Protein AF-A0A0R0D302-F1 (afdb_monomer)

Solvent-accessible surface area (backbone atoms only — not comparable to full-atom values): 7134 Å² total; per-residue (Å²): 141,83,82,80,82,77,79,77,70,85,77,75,60,88,62,46,53,49,68,66,55,49,52,62,51,57,70,38,53,90,79,44,62,69,32,38,64,86,73,40,59,75,34,67,44,56,56,75,47,74,45,83,75,54,96,55,27,37,37,40,26,42,75,47,95,89,36,27,36,41,36,34,25,50,78,59,20,36,41,33,34,32,37,31,40,63,83,48,80,55,94,84,43,49,74,74,44,75,68,44,48,72,93,58,76,76,83,77,72,80,72,83,78,75,80,134

Nearest PDB structures (foldseek):
  4h0a-assembly1_A  TM=7.625E-01  e=5.589E-02  Staphylococcus aureus subsp. aureus Mu50
  4h0a-assembly2_B  TM=7.624E-01  e=5.589E-02  Staphylococcus aureus subsp. aureus Mu50
  6ptv-assembly1_A  TM=5.316E-01  e=4.649E+00  Rickettsia rickettsii str. 'Sheila Smith'
  2avt-assembly1_B  TM=5.114E-01  e=7.104E+00  Streptococcus pyogenes

Organism: NCBI:txid344882

Structure (mmCIF, N/CA/C/O backbone):
data_AF-A0A0R0D302-F1
#
_entry.id   AF-A0A0R0D302-F1
#
loop_
_atom_site.group_PDB
_atom_site.id
_atom_site.type_symbol
_atom_site.label_atom_id
_atom_site.label_alt_id
_atom_site.label_comp_id
_atom_site.label_asym_id
_atom_site.label_entity_id
_atom_site.label_seq_id
_atom_site.pdbx_PDB_ins_code
_atom_site.Cartn_x
_atom_site.Cartn_y
_atom_site.Cartn_z
_atom_site.occupancy
_atom_site.B_iso_or_equiv
_atom_site.auth_seq_id
_atom_site.auth_comp_id
_atom_site.auth_asym_id
_atom_site.auth_atom_id
_atom_site.pdbx_PDB_model_num
ATOM 1 N N . MET A 1 1 ? -16.930 42.835 21.215 1.00 50.66 1 MET A N 1
ATOM 2 C CA . MET A 1 1 ? -17.754 41.641 20.921 1.00 50.66 1 MET A CA 1
ATOM 3 C C . MET A 1 1 ? -17.708 41.353 19.429 1.00 50.66 1 MET A C 1
ATOM 5 O O . MET A 1 1 ? -18.167 42.197 18.670 1.00 50.66 1 MET A O 1
ATOM 9 N N . ARG A 1 2 ? -17.115 40.220 19.030 1.00 45.59 2 ARG A N 1
ATOM 10 C CA . ARG A 1 2 ? -17.438 39.408 17.838 1.00 45.59 2 ARG A CA 1
ATOM 11 C C . ARG A 1 2 ? -16.419 38.269 17.760 1.00 45.59 2 ARG A C 1
ATOM 13 O O . ARG A 1 2 ? -15.326 38.416 17.222 1.00 45.59 2 ARG A O 1
ATOM 20 N N . GLU A 1 3 ? -16.791 37.164 18.387 1.00 46.62 3 GLU A N 1
ATOM 21 C CA . GLU A 1 3 ? -16.107 35.878 18.322 1.00 46.62 3 GLU A CA 1
ATOM 22 C C . GLU A 1 3 ? -16.192 35.352 16.884 1.00 46.62 3 GLU A C 1
ATOM 24 O O . GLU A 1 3 ? -17.281 35.153 16.345 1.00 46.62 3 GLU A O 1
ATOM 29 N N . ARG A 1 4 ? -15.044 35.157 16.229 1.00 52.47 4 ARG A N 1
ATOM 30 C CA . ARG A 1 4 ? -14.975 34.401 14.975 1.00 52.47 4 ARG A CA 1
ATOM 31 C C . ARG A 1 4 ? -14.784 32.932 15.333 1.00 52.47 4 ARG A C 1
ATOM 33 O O . ARG A 1 4 ? -13.661 32.443 15.352 1.00 52.47 4 ARG A O 1
ATOM 40 N N . ASN A 1 5 ? -15.892 32.247 15.609 1.00 45.41 5 ASN A N 1
ATOM 41 C CA . ASN A 1 5 ? -15.943 30.789 15.588 1.00 45.41 5 ASN A CA 1
ATOM 42 C C . ASN A 1 5 ? -15.748 30.323 14.141 1.00 45.41 5 ASN A C 1
ATOM 44 O O . ASN A 1 5 ? -16.701 30.135 13.388 1.00 45.41 5 ASN A O 1
ATOM 48 N N . ALA A 1 6 ? -14.488 30.189 13.730 1.00 46.81 6 ALA A N 1
ATOM 49 C CA . ALA A 1 6 ? -14.133 29.449 12.535 1.00 46.81 6 ALA A CA 1
ATOM 50 C C . ALA A 1 6 ? -14.310 27.962 12.856 1.00 46.81 6 ALA A C 1
ATOM 52 O O . ALA A 1 6 ? -13.402 27.302 13.355 1.00 46.81 6 ALA A O 1
ATOM 53 N N . THR A 1 7 ? -15.507 27.436 12.602 1.00 48.31 7 THR A N 1
ATOM 54 C CA . THR A 1 7 ? -15.720 25.994 12.503 1.00 48.31 7 THR A CA 1
ATOM 55 C C . THR A 1 7 ? -14.879 25.493 11.332 1.00 48.31 7 THR A C 1
ATOM 57 O O . THR A 1 7 ? -15.304 25.541 10.178 1.00 48.31 7 THR A O 1
ATOM 60 N N . VAL A 1 8 ? -13.657 25.046 11.624 1.00 50.31 8 VAL A N 1
ATOM 61 C CA . VAL A 1 8 ? -12.845 24.259 10.699 1.00 50.31 8 VAL A CA 1
ATOM 62 C C . VAL A 1 8 ? -13.591 22.943 10.506 1.00 50.31 8 VAL A C 1
ATOM 64 O O . VAL A 1 8 ? -13.458 22.005 11.286 1.00 50.31 8 VAL A O 1
ATOM 67 N N . ARG A 1 9 ? -14.460 22.894 9.495 1.00 50.09 9 ARG A N 1
ATOM 68 C CA . ARG A 1 9 ? -14.967 21.626 8.974 1.00 50.09 9 ARG A CA 1
ATOM 69 C C . ARG A 1 9 ? -13.738 20.839 8.505 1.00 50.09 9 ARG A C 1
ATOM 71 O O . ARG A 1 9 ? -12.960 21.411 7.743 1.00 50.09 9 ARG A O 1
ATOM 78 N N . PRO A 1 10 ? -13.521 19.585 8.933 1.00 47.56 10 PRO A N 1
ATOM 79 C CA . PRO A 1 10 ? -12.458 18.776 8.361 1.00 47.56 10 PRO A CA 1
ATOM 80 C C . PRO A 1 10 ? -12.806 18.562 6.888 1.00 47.56 10 PRO A C 1
ATOM 82 O O . PRO A 1 10 ? -13.719 17.811 6.550 1.00 47.56 10 PRO A O 1
ATOM 85 N N . THR A 1 11 ? -12.142 19.301 6.005 1.00 43.78 11 THR A N 1
ATOM 86 C CA . THR A 1 11 ? -12.288 19.142 4.564 1.00 43.78 11 THR A CA 1
ATOM 87 C C . THR A 1 11 ? -11.638 17.811 4.214 1.00 43.78 11 THR A C 1
ATOM 89 O O . THR A 1 11 ? -10.426 17.733 4.024 1.00 43.78 11 THR A O 1
ATOM 92 N N . ALA A 1 12 ? -12.421 16.733 4.201 1.00 50.47 12 ALA A N 1
ATOM 93 C CA . ALA A 1 12 ? -12.017 15.512 3.527 1.00 50.47 12 ALA A CA 1
ATOM 94 C C . ALA A 1 12 ? -11.758 15.900 2.066 1.00 50.47 12 ALA A C 1
ATOM 96 O O . ALA A 1 12 ? -12.696 16.223 1.342 1.00 50.47 12 ALA A O 1
ATOM 97 N N . ASP A 1 13 ? -10.486 15.987 1.671 1.00 54.50 13 ASP A N 1
ATOM 98 C CA . ASP A 1 13 ? -10.086 16.245 0.290 1.00 54.50 13 ASP A CA 1
ATOM 99 C C . ASP A 1 13 ? -10.722 15.151 -0.584 1.00 54.50 13 ASP A C 1
ATOM 101 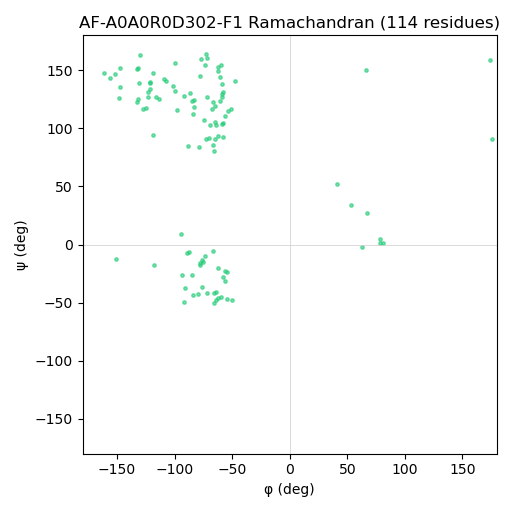O O . ASP A 1 13 ? -10.318 13.991 -0.472 1.00 54.50 13 ASP A O 1
ATOM 105 N N . PRO A 1 14 ? -11.720 15.460 -1.435 1.00 54.56 14 PRO A N 1
ATOM 106 C CA . PRO A 1 14 ? -12.465 14.443 -2.185 1.00 54.56 14 PRO A CA 1
ATOM 107 C C . PRO A 1 14 ? -11.596 13.724 -3.226 1.00 54.56 14 PRO A C 1
ATOM 109 O O . PRO A 1 14 ? -12.042 12.777 -3.867 1.00 54.56 14 PRO A O 1
ATOM 112 N N . SER A 1 15 ? -10.348 14.166 -3.405 1.00 66.12 15 SER A N 1
ATOM 113 C CA . SER A 1 15 ? -9.370 13.509 -4.266 1.00 66.12 15 SER A CA 1
ATOM 114 C C . SER A 1 15 ? -8.564 12.417 -3.552 1.00 66.12 15 SER A C 1
ATOM 116 O O . SER A 1 15 ? -7.779 11.733 -4.207 1.00 66.12 15 SER A O 1
ATOM 118 N N . ARG A 1 16 ? -8.713 12.243 -2.233 1.00 79.75 16 ARG A N 1
ATOM 119 C CA . ARG A 1 16 ? -8.027 11.208 -1.451 1.00 79.75 16 ARG A CA 1
ATOM 120 C C . ARG A 1 16 ? -8.952 10.027 -1.195 1.00 79.75 16 ARG A C 1
ATOM 122 O O . ARG A 1 16 ? -10.073 10.202 -0.729 1.00 79.75 16 ARG A O 1
ATOM 129 N N . ALA A 1 17 ? -8.456 8.815 -1.440 1.00 87.88 17 ALA A N 1
ATOM 130 C CA . ALA A 1 17 ? -9.198 7.607 -1.103 1.00 87.88 17 ALA A CA 1
ATOM 131 C C . ALA A 1 17 ? -9.523 7.544 0.396 1.00 87.88 17 ALA A C 1
ATOM 133 O O . ALA A 1 17 ? -8.682 7.847 1.254 1.00 87.88 17 ALA A O 1
ATOM 134 N N . SER A 1 18 ? -10.749 7.123 0.693 1.00 92.06 18 SER A N 1
ATOM 135 C CA . SER A 1 18 ? -11.217 6.847 2.051 1.00 92.06 18 SER A CA 1
ATOM 136 C C . SER A 1 18 ? -10.593 5.561 2.603 1.00 92.06 18 SER A C 1
ATOM 138 O O . SER A 1 18 ? -10.077 4.741 1.843 1.00 92.06 18 SER A O 1
ATOM 140 N N . LYS A 1 19 ? -10.667 5.355 3.928 1.00 92.25 19 LYS A N 1
ATOM 141 C CA . LYS A 1 19 ? -10.176 4.131 4.596 1.00 92.25 19 LYS A CA 1
ATOM 142 C C . LYS A 1 19 ? -10.699 2.862 3.915 1.00 92.25 19 LYS A C 1
ATOM 144 O O . LYS A 1 19 ? -9.920 1.970 3.606 1.00 92.25 19 LYS A O 1
ATOM 149 N N . GLU A 1 20 ? -12.000 2.813 3.650 1.00 93.06 20 GLU A N 1
ATOM 150 C CA . GLU A 1 20 ? -12.663 1.661 3.030 1.00 93.06 20 GLU A CA 1
ATOM 151 C C . GLU A 1 20 ? -12.170 1.411 1.601 1.00 93.06 20 GLU A C 1
ATOM 153 O O . GLU A 1 20 ? -11.900 0.272 1.238 1.00 93.06 20 GLU A O 1
ATOM 158 N N . GLN A 1 21 ? -11.972 2.471 0.810 1.00 93.19 21 GLN A N 1
ATOM 159 C CA . GLN A 1 21 ? -11.456 2.359 -0.558 1.00 93.19 21 GLN A CA 1
ATOM 160 C C . GLN A 1 21 ? -10.016 1.843 -0.587 1.00 93.19 21 GLN A C 1
ATOM 162 O O . GLN A 1 21 ? -9.682 1.006 -1.421 1.00 93.19 21 GLN A O 1
ATOM 167 N N . LEU A 1 22 ? -9.169 2.329 0.327 1.00 93.88 22 LEU A N 1
ATOM 168 C CA . LEU A 1 22 ? -7.788 1.865 0.452 1.00 93.88 22 LEU A CA 1
ATOM 169 C C . LEU A 1 22 ? -7.745 0.392 0.856 1.00 93.88 22 LEU A C 1
ATOM 171 O O . LEU A 1 22 ? -7.042 -0.387 0.225 1.00 93.88 22 LEU A O 1
ATOM 175 N N . LEU A 1 23 ? -8.524 0.000 1.867 1.00 93.12 23 LEU A N 1
ATOM 176 C CA . LEU A 1 23 ? -8.586 -1.390 2.312 1.00 93.12 23 LEU A CA 1
ATOM 177 C C . LEU A 1 23 ? -9.113 -2.313 1.213 1.00 93.12 23 LEU A C 1
ATOM 179 O O . LEU A 1 23 ? -8.495 -3.341 0.958 1.00 93.12 23 LEU A O 1
ATOM 183 N N . ALA A 1 24 ? -10.197 -1.941 0.529 1.00 93.12 24 ALA A N 1
ATOM 184 C CA . ALA A 1 24 ? -10.747 -2.734 -0.567 1.00 93.12 24 ALA A CA 1
ATOM 185 C C . ALA A 1 24 ? -9.725 -2.926 -1.698 1.00 93.12 24 ALA A C 1
ATOM 187 O O . ALA A 1 24 ? -9.520 -4.047 -2.154 1.00 93.12 24 ALA A O 1
ATOM 188 N N . PHE A 1 25 ? -9.034 -1.853 -2.097 1.00 94.19 25 PHE A N 1
ATOM 189 C CA . PHE A 1 25 ? -8.023 -1.906 -3.150 1.00 94.19 25 PHE A CA 1
ATOM 190 C C . PHE A 1 25 ? -6.807 -2.752 -2.747 1.00 94.19 25 PHE A C 1
ATOM 192 O O . PHE A 1 25 ? -6.408 -3.653 -3.484 1.00 94.19 25 PHE A O 1
ATOM 199 N N . PHE A 1 26 ? -6.229 -2.493 -1.567 1.00 93.44 26 PHE A N 1
ATOM 200 C CA . PHE A 1 26 ? -5.006 -3.159 -1.112 1.00 93.44 26 PHE A CA 1
ATOM 201 C C . PHE A 1 26 ? -5.227 -4.596 -0.611 1.00 93.44 26 PHE A C 1
ATOM 203 O O . PHE A 1 26 ? -4.263 -5.350 -0.497 1.00 93.44 26 PHE A O 1
ATOM 210 N N . SER A 1 27 ? -6.475 -5.015 -0.378 1.00 90.94 27 SER A N 1
ATOM 211 C CA . SER A 1 27 ? -6.811 -6.419 -0.079 1.00 90.94 27 SER A CA 1
ATOM 212 C C . SER A 1 27 ? -6.738 -7.335 -1.306 1.00 90.94 27 SER A C 1
ATOM 214 O O . SER A 1 27 ? -6.831 -8.550 -1.163 1.00 90.94 27 SER A O 1
ATOM 216 N N . GLN A 1 28 ? -6.585 -6.770 -2.505 1.00 91.69 28 GLN A N 1
ATOM 217 C CA . GLN A 1 28 ? -6.539 -7.498 -3.771 1.00 91.69 28 GLN A CA 1
ATOM 218 C C . GLN A 1 28 ? -5.187 -7.262 -4.457 1.00 91.69 28 GLN A C 1
ATOM 220 O O . GLN A 1 28 ? -5.029 -6.271 -5.174 1.00 91.69 28 GLN A O 1
ATOM 225 N N . PRO A 1 29 ? -4.197 -8.148 -4.250 1.00 90.25 29 PRO A N 1
ATOM 226 C CA . PRO A 1 29 ? -2.854 -7.984 -4.798 1.00 90.25 29 PRO A CA 1
ATOM 227 C C . PRO A 1 29 ? -2.806 -7.816 -6.313 1.00 90.25 29 PRO A C 1
ATOM 229 O O . PRO A 1 29 ? -1.963 -7.085 -6.810 1.00 90.25 29 PRO A O 1
ATOM 232 N N . GLU A 1 30 ? -3.731 -8.428 -7.054 1.00 90.25 30 GLU A N 1
ATOM 233 C CA . GLU A 1 30 ? -3.841 -8.294 -8.515 1.00 90.25 30 GLU A CA 1
ATOM 234 C C . GLU A 1 30 ? -3.954 -6.840 -9.004 1.00 90.25 30 GLU A C 1
ATOM 236 O O . GLU A 1 30 ? -3.568 -6.536 -10.129 1.00 90.25 30 GLU A O 1
ATOM 241 N N . ASN A 1 31 ? -4.420 -5.927 -8.147 1.00 89.50 31 ASN A N 1
ATOM 242 C CA . ASN A 1 31 ? -4.572 -4.517 -8.487 1.00 89.50 31 ASN A CA 1
ATOM 243 C C . ASN A 1 31 ? -3.252 -3.728 -8.471 1.00 89.50 31 ASN A C 1
ATOM 245 O O . ASN A 1 31 ? -3.214 -2.604 -8.974 1.00 89.50 31 ASN A O 1
ATOM 249 N N . TYR A 1 32 ? -2.198 -4.245 -7.832 1.00 91.75 32 TYR A N 1
ATOM 250 C CA . TYR A 1 32 ? -0.982 -3.466 -7.564 1.00 91.75 32 TYR A CA 1
ATOM 251 C C . TYR A 1 32 ? 0.319 -4.274 -7.495 1.00 91.75 32 TYR A C 1
ATOM 253 O O . TYR A 1 32 ? 1.394 -3.677 -7.462 1.00 91.75 32 TYR A O 1
ATOM 261 N N . ALA A 1 33 ? 0.261 -5.603 -7.430 1.00 89.62 33 ALA A N 1
ATOM 262 C CA . ALA A 1 33 ? 1.439 -6.457 -7.373 1.00 89.62 33 ALA A CA 1
ATOM 263 C C . ALA A 1 33 ? 2.314 -6.211 -8.607 1.00 89.62 33 ALA A C 1
ATOM 265 O O . ALA A 1 33 ? 1.821 -6.212 -9.732 1.00 89.62 33 ALA A O 1
ATOM 266 N N . ASP A 1 34 ? 3.608 -5.972 -8.380 1.00 85.94 34 ASP A N 1
ATOM 267 C CA . ASP A 1 34 ? 4.593 -5.620 -9.415 1.00 85.94 34 ASP A CA 1
ATOM 268 C C . ASP A 1 34 ? 4.336 -4.289 -10.161 1.00 85.94 34 ASP A C 1
ATOM 270 O O . ASP A 1 34 ? 5.158 -3.857 -10.971 1.00 85.94 34 ASP A O 1
ATOM 274 N N . ALA A 1 35 ? 3.243 -3.583 -9.855 1.00 91.06 35 ALA A N 1
ATOM 275 C CA . ALA A 1 35 ? 2.955 -2.268 -10.411 1.00 91.06 35 ALA A CA 1
ATOM 276 C C . ALA A 1 35 ? 3.804 -1.179 -9.742 1.00 91.06 35 ALA A C 1
ATOM 278 O O . ALA A 1 35 ? 4.288 -1.327 -8.614 1.00 91.06 35 ALA A O 1
ATOM 279 N N . SER A 1 36 ? 3.948 -0.041 -10.420 1.00 92.06 36 SER A N 1
ATOM 280 C CA . SER A 1 36 ? 4.468 1.172 -9.793 1.00 92.06 36 SER A CA 1
ATOM 281 C C . SER A 1 36 ? 3.389 1.848 -8.953 1.00 92.06 36 SER A C 1
ATOM 283 O O . SER A 1 36 ? 2.224 1.915 -9.347 1.00 92.06 36 SER A O 1
ATOM 285 N N . VAL A 1 37 ? 3.780 2.461 -7.832 1.00 90.12 37 VAL A N 1
ATOM 286 C CA . VAL A 1 37 ? 2.872 3.300 -7.024 1.00 90.12 37 VAL A CA 1
ATOM 287 C C . VAL A 1 37 ? 2.292 4.459 -7.849 1.00 90.12 37 VAL A C 1
ATOM 289 O O . VAL A 1 37 ? 1.170 4.903 -7.600 1.00 90.12 37 VAL A O 1
ATOM 292 N N . TYR A 1 38 ? 3.017 4.931 -8.867 1.00 89.81 38 TYR A N 1
ATOM 293 C CA . TYR A 1 38 ? 2.571 6.023 -9.737 1.00 89.81 38 TYR A CA 1
ATOM 294 C C . TYR A 1 38 ? 1.542 5.602 -10.800 1.00 89.81 38 TYR A C 1
ATOM 296 O O . TYR A 1 38 ? 0.849 6.476 -11.336 1.00 89.81 38 TYR A O 1
ATOM 304 N N . ASP A 1 39 ? 1.399 4.296 -11.043 1.00 91.81 39 ASP A N 1
ATOM 305 C CA . ASP A 1 39 ? 0.407 3.715 -11.958 1.00 91.81 39 ASP A CA 1
ATOM 306 C C . ASP A 1 39 ? -0.926 3.399 -11.257 1.00 91.81 39 ASP A C 1
ATOM 308 O O . ASP A 1 39 ? -1.917 3.071 -11.910 1.00 91.81 39 ASP A O 1
ATOM 312 N N . LEU A 1 40 ? -0.986 3.538 -9.927 1.00 91.06 40 LEU A N 1
ATOM 313 C CA . LEU A 1 40 ? -2.213 3.327 -9.164 1.00 91.06 40 LEU A CA 1
ATOM 314 C C . LEU A 1 40 ? -3.312 4.330 -9.578 1.00 91.06 40 LEU A C 1
ATOM 316 O O . LEU A 1 40 ? -3.023 5.482 -9.931 1.00 91.06 40 LEU A O 1
ATOM 320 N N . PRO A 1 41 ? -4.599 3.944 -9.488 1.00 91.00 41 PRO A N 1
ATOM 321 C CA . PRO A 1 41 ? -5.704 4.820 -9.858 1.00 91.00 41 PRO A CA 1
ATOM 322 C C . PRO A 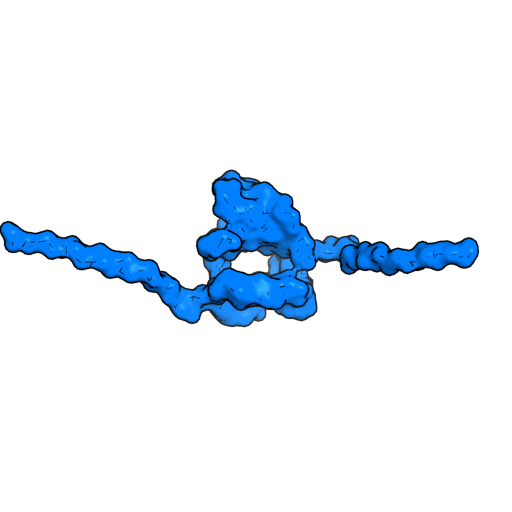1 41 ? -5.755 6.080 -8.984 1.00 91.00 41 PRO A C 1
ATOM 324 O O . PRO A 1 41 ? -5.331 6.098 -7.827 1.00 91.00 41 PRO A O 1
ATOM 327 N N . SER A 1 42 ? -6.307 7.163 -9.539 1.00 80.44 42 SER A N 1
ATOM 328 C CA . SER A 1 42 ? -6.072 8.523 -9.039 1.00 80.44 42 SER A CA 1
ATOM 329 C C . SER A 1 42 ? -6.534 8.867 -7.606 1.00 80.44 42 SER A C 1
ATOM 331 O O . SER A 1 42 ? -5.964 9.829 -7.083 1.00 80.44 42 SER A O 1
ATOM 333 N N . PRO A 1 43 ? -7.461 8.161 -6.919 1.00 84.31 43 PRO A N 1
ATOM 334 C CA . PRO A 1 43 ? -7.630 8.381 -5.480 1.00 84.31 43 PRO A CA 1
ATOM 335 C C . PRO A 1 43 ? -6.652 7.551 -4.630 1.00 84.31 43 PRO A C 1
ATOM 337 O O . PRO A 1 43 ? -6.312 7.968 -3.522 1.00 84.31 43 PRO A O 1
ATOM 340 N N . ILE A 1 44 ? -6.179 6.406 -5.137 1.00 90.56 44 ILE A N 1
ATOM 341 C CA . ILE A 1 44 ? -5.255 5.501 -4.439 1.00 90.56 44 ILE A CA 1
ATOM 342 C C . ILE A 1 44 ? -3.825 6.024 -4.528 1.00 90.56 44 ILE A C 1
ATOM 344 O O . ILE A 1 44 ? -3.137 6.065 -3.521 1.00 90.56 44 ILE A O 1
ATOM 348 N N . ARG A 1 45 ? -3.386 6.518 -5.689 1.00 89.19 45 ARG A N 1
ATOM 349 C CA . ARG A 1 45 ? -2.023 7.044 -5.891 1.00 89.19 45 ARG A CA 1
ATOM 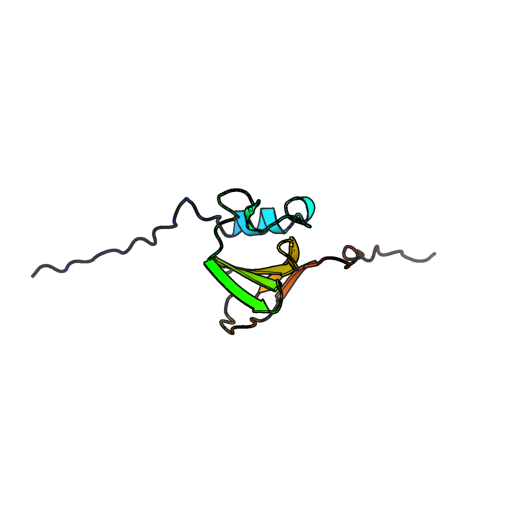350 C C . ARG A 1 45 ? -1.626 8.173 -4.933 1.00 89.19 45 ARG A C 1
ATOM 352 O O . ARG A 1 45 ? -0.443 8.427 -4.739 1.00 89.19 45 ARG A O 1
ATOM 359 N N . ARG A 1 46 ? -2.594 8.887 -4.350 1.00 89.06 46 ARG A N 1
ATOM 360 C CA . ARG A 1 46 ? -2.333 9.990 -3.416 1.00 89.06 46 ARG A CA 1
ATOM 361 C C . ARG A 1 46 ? -1.983 9.467 -2.020 1.00 89.06 46 ARG A C 1
ATOM 363 O O . ARG A 1 46 ? -2.851 9.405 -1.147 1.00 89.06 46 ARG A O 1
ATOM 370 N N . PHE A 1 47 ? -0.712 9.126 -1.833 1.00 91.19 47 PHE A N 1
ATOM 371 C CA . PHE A 1 47 ? -0.120 8.861 -0.524 1.00 91.19 47 PHE A CA 1
ATOM 372 C C . PHE A 1 47 ? 0.055 10.154 0.291 1.00 91.19 47 PHE A C 1
ATOM 374 O O . PHE A 1 47 ? 0.014 11.269 -0.234 1.00 91.19 47 PHE A O 1
ATOM 381 N N . ASP A 1 48 ? 0.198 9.991 1.601 1.00 90.00 48 ASP A N 1
ATOM 382 C CA . ASP A 1 48 ? 0.350 11.069 2.575 1.00 90.00 48 ASP A CA 1
ATOM 383 C C . ASP A 1 48 ? 1.813 11.425 2.827 1.00 90.00 48 ASP A C 1
ATOM 385 O O . ASP A 1 48 ? 2.128 12.594 3.036 1.00 90.00 48 ASP A O 1
ATOM 389 N N . GLN A 1 49 ? 2.685 10.417 2.835 1.00 89.81 49 GLN A N 1
ATOM 390 C CA . GLN A 1 49 ? 4.115 10.555 3.107 1.00 89.81 49 GLN A CA 1
ATOM 391 C C . GLN A 1 49 ? 4.893 9.519 2.297 1.00 89.81 49 GLN A C 1
ATOM 393 O O . GLN A 1 49 ? 4.375 8.429 2.036 1.00 89.81 49 GLN A O 1
ATOM 398 N N . ASP A 1 50 ? 6.137 9.834 1.961 1.00 91.38 50 ASP A N 1
ATOM 399 C CA . ASP A 1 50 ? 7.111 8.889 1.431 1.00 91.38 50 ASP A CA 1
ATOM 400 C C . ASP A 1 50 ? 8.460 9.016 2.156 1.00 91.38 50 ASP A C 1
ATOM 402 O O . ASP A 1 50 ? 8.788 10.069 2.700 1.00 91.38 50 ASP A O 1
ATOM 406 N N . ASP A 1 51 ? 9.203 7.913 2.221 1.00 88.88 51 ASP A N 1
ATOM 407 C CA . ASP A 1 51 ? 10.540 7.820 2.816 1.00 88.88 51 ASP A CA 1
ATOM 408 C C . ASP A 1 51 ? 11.444 7.075 1.822 1.00 88.88 51 ASP A C 1
ATOM 410 O O . ASP A 1 51 ? 11.132 5.958 1.387 1.00 88.88 51 ASP A O 1
ATOM 414 N N . ASP A 1 52 ? 12.540 7.719 1.423 1.00 86.56 52 ASP A N 1
ATOM 415 C CA . ASP A 1 52 ? 13.579 7.103 0.600 1.00 86.56 52 ASP A CA 1
ATOM 416 C C . ASP A 1 52 ? 14.518 6.348 1.541 1.00 86.56 52 ASP A C 1
ATOM 418 O O . ASP A 1 52 ? 15.150 6.951 2.413 1.00 86.56 52 ASP A O 1
ATOM 422 N N . TRP A 1 53 ? 14.517 5.018 1.440 1.00 78.25 53 TRP A N 1
ATOM 423 C CA . TRP A 1 53 ? 15.177 4.184 2.438 1.00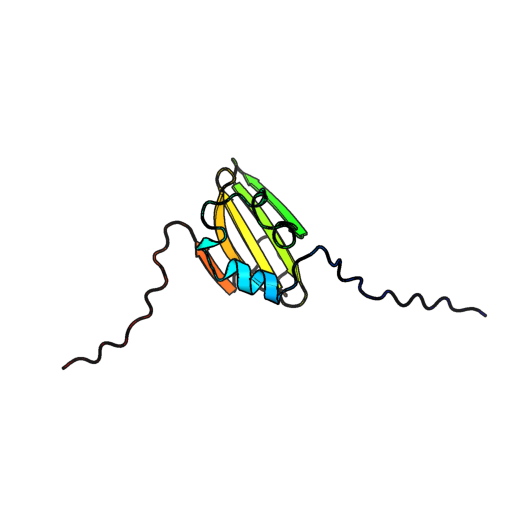 78.25 53 TRP A CA 1
ATOM 424 C C . TRP A 1 53 ? 16.617 3.890 2.050 1.00 78.25 53 TRP A C 1
ATOM 426 O O . TRP A 1 53 ? 17.482 4.094 2.894 1.00 78.25 53 TRP A O 1
ATOM 436 N N . ASP A 1 54 ? 16.852 3.439 0.809 1.00 77.88 54 ASP A N 1
ATOM 437 C CA . ASP A 1 54 ? 18.160 3.401 0.132 1.00 77.88 54 ASP A CA 1
ATOM 438 C C . ASP A 1 54 ? 18.065 2.673 -1.237 1.00 77.88 54 ASP A C 1
ATOM 440 O O . ASP A 1 54 ? 17.165 1.856 -1.434 1.00 77.88 54 ASP A O 1
ATOM 444 N N . TRP A 1 55 ? 19.006 2.900 -2.167 1.00 77.06 55 TRP A N 1
ATOM 445 C CA . TRP A 1 55 ? 19.214 2.120 -3.419 1.00 77.06 55 TRP A CA 1
ATOM 446 C C . TRP A 1 55 ? 17.935 1.705 -4.181 1.00 77.06 55 TRP A C 1
ATOM 448 O O . TRP A 1 55 ? 17.731 0.534 -4.498 1.00 77.06 55 TRP A O 1
ATOM 458 N N . GLY A 1 56 ? 17.048 2.658 -4.481 1.00 80.12 56 GLY A N 1
ATOM 459 C CA . GLY A 1 56 ? 15.821 2.383 -5.244 1.00 80.12 56 GLY A CA 1
ATOM 460 C C . GLY A 1 56 ? 14.693 1.740 -4.428 1.00 80.12 56 GLY A C 1
ATOM 461 O O . GLY A 1 56 ? 13.641 1.418 -4.991 1.00 80.12 56 GLY A O 1
ATOM 462 N N . ARG A 1 57 ? 14.877 1.589 -3.110 1.00 88.94 57 ARG A N 1
ATOM 463 C CA . ARG A 1 57 ? 13.824 1.209 -2.170 1.00 88.94 57 ARG A CA 1
ATOM 464 C C . ARG A 1 57 ? 13.155 2.437 -1.593 1.00 88.94 57 ARG A C 1
ATOM 466 O O . ARG A 1 57 ? 13.804 3.314 -1.025 1.00 88.94 57 ARG A O 1
ATOM 473 N N . ARG A 1 58 ? 11.832 2.454 -1.698 1.00 93.06 58 ARG A N 1
ATOM 474 C CA . ARG A 1 58 ? 10.993 3.542 -1.198 1.00 93.06 58 ARG A CA 1
ATOM 475 C C . ARG A 1 58 ? 9.840 3.001 -0.394 1.00 93.06 58 ARG A C 1
ATOM 477 O O . ARG A 1 58 ? 9.379 1.879 -0.613 1.00 93.06 58 ARG A O 1
ATOM 484 N N . ILE A 1 59 ? 9.385 3.816 0.539 1.00 93.75 59 ILE A N 1
ATOM 485 C CA . ILE A 1 59 ? 8.231 3.525 1.365 1.00 93.75 59 ILE A CA 1
ATOM 486 C C . ILE A 1 59 ? 7.210 4.632 1.167 1.00 93.75 59 ILE A C 1
ATOM 488 O O . ILE A 1 59 ? 7.556 5.801 1.231 1.00 93.75 59 ILE A O 1
ATOM 492 N N . TYR A 1 60 ? 5.954 4.256 0.973 1.00 93.88 60 TYR A N 1
ATOM 493 C CA . TYR A 1 60 ? 4.826 5.165 0.824 1.00 93.88 60 TYR A CA 1
ATOM 494 C C . TYR A 1 60 ? 3.793 4.872 1.905 1.00 93.88 60 TYR A C 1
ATOM 496 O O . TYR A 1 60 ? 3.523 3.709 2.215 1.00 93.88 60 TYR A O 1
ATOM 504 N N . TYR A 1 61 ? 3.195 5.918 2.465 1.00 93.50 61 TYR A N 1
ATOM 505 C CA . TYR A 1 61 ? 2.240 5.804 3.558 1.00 93.50 61 TYR A CA 1
ATOM 506 C C . TYR A 1 61 ? 0.887 6.400 3.202 1.00 93.50 61 TYR A C 1
ATOM 508 O O . TYR A 1 61 ? 0.812 7.505 2.670 1.00 93.50 61 TYR A O 1
ATOM 516 N N . TRP A 1 62 ? -0.183 5.713 3.597 1.00 94.19 62 TRP A N 1
ATOM 517 C CA . TRP A 1 62 ? -1.535 6.269 3.619 1.00 94.19 62 TRP A CA 1
ATOM 518 C C . TRP A 1 62 ? -2.032 6.320 5.055 1.00 94.19 62 TRP A C 1
ATOM 520 O O . TRP A 1 62 ? -2.018 5.309 5.757 1.00 94.19 62 TRP A O 1
ATOM 530 N N . VAL A 1 63 ? -2.489 7.492 5.484 1.00 92.81 63 VAL A N 1
ATOM 531 C CA . VAL A 1 63 ? -2.933 7.750 6.855 1.00 92.81 63 VAL A CA 1
ATOM 532 C C . VAL A 1 63 ? -4.356 8.289 6.832 1.00 92.81 63 VAL A C 1
ATOM 534 O O . VAL A 1 63 ? -4.638 9.358 6.289 1.00 92.81 63 VAL A O 1
ATOM 537 N N . ARG A 1 64 ? -5.283 7.548 7.430 1.00 93.19 64 ARG A N 1
ATOM 538 C CA . ARG A 1 64 ? -6.671 7.972 7.657 1.00 93.19 64 ARG A CA 1
ATOM 539 C C . ARG A 1 64 ? -7.026 7.718 9.124 1.00 93.19 64 ARG A C 1
ATOM 541 O O . ARG A 1 64 ? -6.332 6.947 9.783 1.00 93.19 64 ARG A O 1
ATOM 548 N N . PRO A 1 65 ? -8.101 8.322 9.658 1.00 90.75 65 PRO A N 1
ATOM 549 C CA . PRO A 1 65 ? -8.569 7.990 11.001 1.00 90.75 65 PRO A CA 1
ATOM 550 C C . PRO A 1 65 ? -8.742 6.469 11.173 1.00 90.75 65 PRO A C 1
ATOM 552 O O . PRO A 1 65 ? -9.519 5.837 10.453 1.00 90.75 65 PRO A O 1
ATOM 555 N N . GLY A 1 66 ? -7.965 5.874 12.084 1.00 90.75 66 GLY A N 1
ATOM 556 C CA . GLY A 1 66 ? -7.950 4.430 12.336 1.00 90.75 66 GLY A CA 1
ATOM 557 C C . GLY A 1 66 ? -7.397 3.569 11.190 1.00 90.75 66 GLY A C 1
ATOM 558 O O . GLY A 1 66 ? -7.844 2.430 11.035 1.00 90.75 66 GLY A O 1
ATOM 559 N N . LEU A 1 67 ? -6.508 4.106 10.346 1.00 92.75 67 LEU A N 1
ATOM 560 C CA . LEU A 1 67 ? -5.785 3.366 9.306 1.00 92.75 67 LEU A CA 1
ATOM 561 C C . LEU A 1 67 ? -4.399 3.975 9.077 1.00 92.75 67 LEU A C 1
ATOM 563 O O . LEU A 1 67 ? -4.285 5.146 8.711 1.00 92.75 67 LEU A O 1
ATOM 567 N N . ARG A 1 68 ? -3.363 3.142 9.163 1.00 94.75 68 ARG A N 1
ATOM 568 C CA . ARG A 1 68 ? -2.025 3.460 8.670 1.00 94.75 68 ARG A CA 1
ATOM 569 C C . ARG A 1 68 ? -1.572 2.325 7.754 1.00 94.75 68 ARG A C 1
ATOM 571 O O . ARG A 1 68 ? -1.465 1.186 8.182 1.00 94.75 68 ARG A O 1
ATOM 578 N N . LEU A 1 69 ? -1.364 2.623 6.479 1.00 94.81 69 LEU A N 1
ATOM 579 C CA . LEU A 1 69 ? -0.872 1.675 5.478 1.00 94.81 69 LEU A CA 1
ATOM 5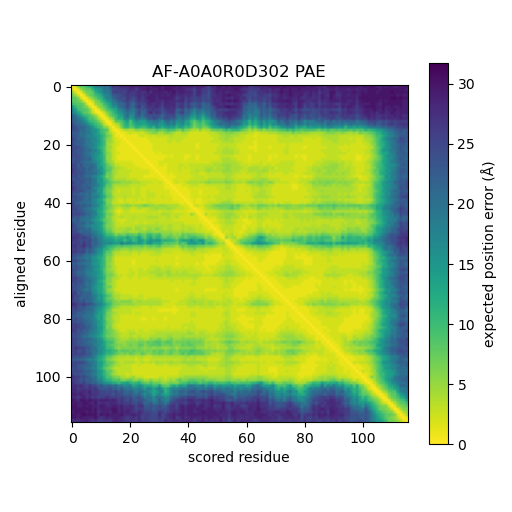80 C C . LEU A 1 69 ? 0.551 2.042 5.098 1.00 94.81 69 LEU A C 1
ATOM 582 O O . LEU A 1 69 ? 0.865 3.224 4.959 1.00 94.81 69 LEU A O 1
ATOM 586 N N . ARG A 1 70 ? 1.374 1.022 4.884 1.00 95.06 70 ARG A N 1
ATOM 587 C CA . ARG A 1 70 ? 2.729 1.138 4.363 1.00 95.06 70 ARG A CA 1
ATOM 588 C C . ARG A 1 70 ? 2.858 0.295 3.104 1.00 95.06 70 ARG A C 1
ATOM 590 O O . ARG A 1 70 ? 2.590 -0.899 3.134 1.00 95.06 70 ARG A O 1
ATOM 597 N N . VAL A 1 71 ? 3.317 0.907 2.022 1.00 95.00 71 VAL A N 1
ATOM 598 C CA . VAL A 1 71 ? 3.685 0.222 0.782 1.00 95.00 71 VAL A CA 1
ATOM 599 C C . VAL A 1 71 ? 5.182 0.360 0.600 1.00 95.00 71 VAL A C 1
ATOM 601 O O . VAL A 1 71 ? 5.705 1.471 0.602 1.00 95.00 71 VAL A O 1
ATOM 604 N N . ARG A 1 72 ? 5.876 -0.763 0.445 1.00 94.06 72 ARG A N 1
ATOM 605 C CA . ARG A 1 72 ? 7.299 -0.789 0.115 1.00 94.06 72 ARG A CA 1
ATOM 606 C C . ARG A 1 72 ? 7.453 -1.095 -1.362 1.00 94.06 72 ARG A C 1
ATOM 608 O O . ARG A 1 72 ? 6.795 -1.995 -1.890 1.00 94.06 72 ARG A O 1
ATOM 615 N N . THR A 1 73 ? 8.348 -0.363 -2.003 1.00 94.38 73 THR A N 1
ATOM 616 C CA . THR A 1 73 ? 8.751 -0.618 -3.378 1.00 94.38 73 THR A CA 1
ATOM 617 C C . THR A 1 73 ? 10.231 -0.938 -3.450 1.00 94.38 73 THR A C 1
ATOM 619 O O . THR A 1 73 ? 11.015 -0.353 -2.705 1.00 94.38 73 THR A O 1
ATOM 622 N N . ASP A 1 74 ? 10.616 -1.795 -4.387 1.00 92.31 74 ASP A N 1
ATOM 623 C CA . ASP A 1 74 ? 12.004 -2.016 -4.794 1.00 92.31 74 ASP A CA 1
ATOM 624 C C . ASP A 1 74 ? 12.106 -1.758 -6.300 1.00 92.31 74 ASP A C 1
ATOM 626 O O . ASP A 1 74 ? 11.247 -2.199 -7.066 1.00 92.31 74 ASP A O 1
ATOM 630 N N . SER A 1 75 ? 13.099 -0.971 -6.721 1.00 89.94 75 SER A N 1
ATOM 631 C CA . SER A 1 75 ? 13.302 -0.606 -8.131 1.00 89.94 75 SER A CA 1
ATOM 632 C C . SER A 1 75 ? 12.044 -0.008 -8.793 1.00 89.94 75 SER A C 1
ATOM 634 O O . SER A 1 75 ? 11.774 -0.219 -9.974 1.00 89.94 75 SER A O 1
ATOM 636 N N . GLY A 1 76 ? 11.248 0.731 -8.008 1.00 89.06 76 GLY A N 1
ATOM 637 C CA . GLY A 1 76 ? 9.998 1.365 -8.440 1.00 89.06 76 GLY A CA 1
ATOM 638 C C . GLY A 1 76 ? 8.764 0.454 -8.484 1.00 89.06 76 GLY A C 1
ATOM 639 O O . GLY A 1 76 ? 7.692 0.942 -8.829 1.00 89.06 76 GLY A O 1
ATOM 640 N N . ARG A 1 77 ? 8.878 -0.829 -8.118 1.00 93.06 77 ARG A N 1
ATOM 641 C CA . ARG A 1 77 ? 7.768 -1.799 -8.120 1.00 93.06 77 ARG A CA 1
ATOM 642 C C . ARG A 1 77 ? 7.311 -2.127 -6.714 1.00 93.06 77 ARG A C 1
ATOM 644 O O . ARG A 1 77 ? 8.144 -2.271 -5.823 1.00 93.06 77 ARG A O 1
ATOM 651 N N . ILE A 1 78 ? 6.007 -2.269 -6.506 1.00 94.19 78 ILE A N 1
ATOM 652 C CA . ILE A 1 78 ? 5.441 -2.653 -5.210 1.00 94.19 78 ILE A CA 1
ATOM 653 C C . ILE A 1 78 ? 5.853 -4.088 -4.881 1.00 94.19 78 ILE A C 1
ATOM 655 O O . ILE A 1 78 ? 5.557 -5.020 -5.625 1.00 94.19 78 ILE A O 1
ATOM 659 N N . THR A 1 79 ? 6.517 -4.255 -3.736 1.00 93.62 79 THR A N 1
ATOM 660 C CA . THR A 1 79 ? 7.002 -5.551 -3.238 1.00 93.62 79 THR A CA 1
ATOM 661 C C . THR A 1 79 ? 6.378 -5.950 -1.910 1.00 93.62 79 THR A C 1
ATOM 663 O O . THR A 1 79 ? 6.439 -7.122 -1.545 1.00 93.62 79 THR A O 1
ATOM 666 N N . CYS A 1 80 ? 5.776 -5.013 -1.173 1.00 93.69 80 CYS A N 1
ATOM 667 C CA . CYS A 1 80 ? 5.100 -5.316 0.084 1.00 93.69 80 CYS A CA 1
ATOM 668 C C . CYS A 1 80 ? 4.043 -4.264 0.426 1.00 93.69 80 CYS A C 1
ATOM 670 O O . CYS A 1 80 ? 4.256 -3.071 0.196 1.00 93.69 80 CYS A O 1
ATOM 672 N N . VAL A 1 81 ? 2.931 -4.704 1.012 1.00 95.19 81 VAL A N 1
ATOM 673 C CA . VAL A 1 81 ? 1.872 -3.849 1.555 1.00 95.19 81 VAL A CA 1
ATOM 674 C C . VAL A 1 81 ? 1.507 -4.323 2.956 1.00 95.19 81 VAL A C 1
ATOM 676 O O . VAL A 1 81 ? 1.155 -5.482 3.167 1.00 95.19 81 VAL A O 1
ATOM 679 N N . GLU A 1 82 ? 1.563 -3.409 3.917 1.00 95.50 82 GLU A N 1
ATOM 680 C CA . GLU A 1 82 ? 1.393 -3.685 5.340 1.00 95.50 82 GLU A CA 1
ATOM 681 C C . GLU A 1 82 ? 0.389 -2.719 5.971 1.00 95.50 82 GLU A C 1
ATOM 683 O O . GLU A 1 82 ? 0.409 -1.511 5.721 1.00 95.50 82 GLU A O 1
ATOM 688 N N . LEU A 1 83 ? -0.457 -3.255 6.845 1.00 95.81 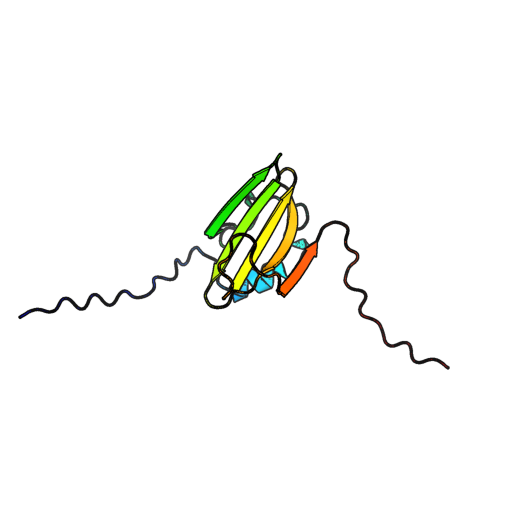83 LEU A N 1
ATOM 689 C CA . LEU A 1 83 ? -1.224 -2.488 7.813 1.00 95.81 83 LEU A CA 1
ATOM 690 C C . LEU A 1 83 ? -0.361 -2.250 9.043 1.00 95.81 83 LEU A C 1
ATOM 692 O O . LEU A 1 83 ? 0.133 -3.191 9.668 1.00 95.81 83 LEU A O 1
ATOM 696 N N . LEU A 1 84 ? -0.202 -0.982 9.387 1.00 96.00 84 LEU A N 1
ATOM 697 C CA . LEU A 1 84 ? 0.462 -0.540 10.596 1.00 96.00 84 LEU A CA 1
ATOM 698 C C . LEU A 1 84 ? -0.563 -0.173 11.662 1.00 96.00 84 LEU A C 1
ATOM 700 O O . LEU A 1 84 ? -1.703 0.195 11.359 1.00 96.00 84 LEU A O 1
ATOM 704 N N . ASP A 1 85 ? -0.115 -0.231 12.907 1.00 93.62 85 ASP A N 1
ATOM 705 C CA . ASP A 1 85 ? -0.838 0.323 14.030 1.00 93.62 85 ASP A CA 1
ATOM 706 C C . ASP A 1 85 ? -1.020 1.836 13.836 1.00 93.62 85 ASP A C 1
ATOM 708 O O . ASP A 1 85 ? -0.042 2.548 13.575 1.00 93.62 85 ASP A O 1
ATOM 712 N N . PRO A 1 86 ? -2.271 2.333 13.856 1.00 93.00 86 PRO A N 1
ATOM 713 C CA . PRO A 1 86 ? -2.542 3.742 13.625 1.00 93.00 86 PRO A CA 1
ATOM 714 C C . PRO A 1 86 ? -2.189 4.626 14.827 1.00 93.00 86 PRO A C 1
ATOM 716 O O . PRO A 1 86 ? -2.132 5.838 14.638 1.00 93.00 86 PRO A O 1
ATOM 719 N N . GLU A 1 87 ? -1.973 4.062 16.021 1.00 92.94 87 GLU A N 1
ATOM 720 C CA . GLU A 1 87 ? -1.598 4.796 17.239 1.00 92.94 87 GLU A CA 1
ATOM 721 C C . GLU A 1 87 ? -0.075 4.847 17.440 1.00 92.94 87 GLU A C 1
ATOM 723 O O . GLU A 1 87 ? 0.455 5.795 18.022 1.00 92.94 87 GLU A O 1
ATOM 728 N N . ASP A 1 88 ? 0.664 3.877 16.901 1.00 90.62 88 ASP A N 1
ATOM 729 C CA . ASP A 1 88 ? 2.117 3.925 16.835 1.00 90.62 88 ASP A CA 1
ATOM 730 C C . ASP A 1 88 ? 2.559 4.914 15.758 1.00 90.62 88 ASP A C 1
ATOM 732 O O . ASP A 1 88 ? 2.471 4.645 14.561 1.00 90.62 88 ASP A O 1
ATOM 736 N N . HIS A 1 89 ? 3.067 6.070 16.181 1.00 84.25 89 HIS A N 1
ATOM 737 C CA . HIS A 1 89 ? 3.546 7.137 15.298 1.00 84.25 89 HIS A CA 1
ATOM 738 C C . HIS A 1 89 ? 5.058 7.062 15.030 1.00 84.25 89 HIS A C 1
ATOM 740 O O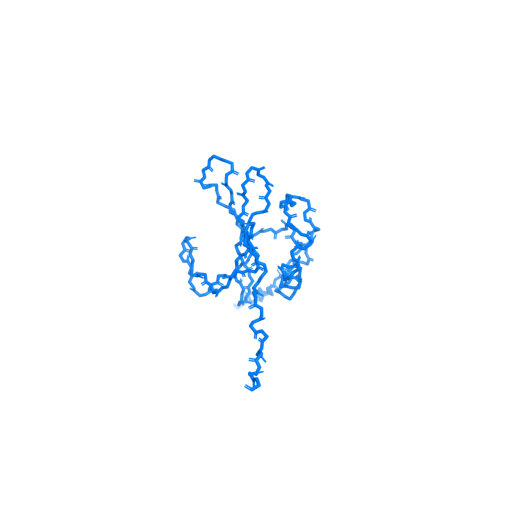 . HIS A 1 89 ? 5.629 7.969 14.422 1.00 84.25 89 HIS A O 1
ATOM 746 N N . SER A 1 90 ? 5.726 5.985 15.453 1.00 87.62 90 SER A N 1
ATOM 747 C CA . SER A 1 90 ? 7.150 5.774 15.189 1.00 87.62 90 SER A CA 1
ATOM 748 C C . SER A 1 90 ? 7.439 5.738 13.683 1.00 87.62 90 SER A C 1
ATOM 750 O O . SER A 1 90 ? 6.578 5.360 12.875 1.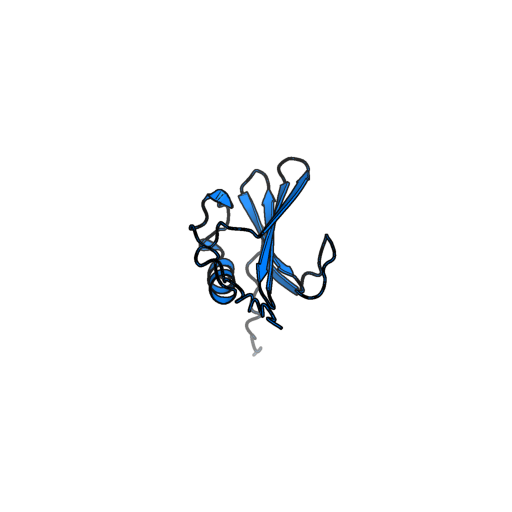00 87.62 90 SER A O 1
ATOM 752 N N . ARG A 1 91 ? 8.678 6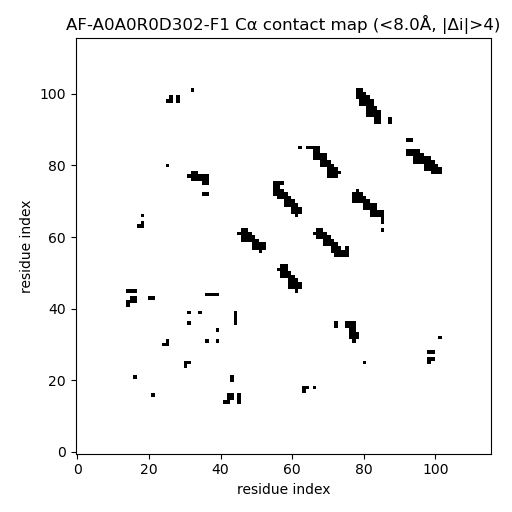.085 13.294 1.00 82.12 91 ARG A N 1
ATOM 753 C CA . ARG A 1 91 ? 9.128 6.059 11.886 1.00 82.12 91 ARG A CA 1
ATOM 754 C C . ARG A 1 91 ? 8.896 4.688 11.252 1.00 82.12 91 ARG A C 1
ATOM 756 O O . ARG A 1 91 ? 8.339 4.608 10.165 1.00 82.12 91 ARG A O 1
ATOM 763 N N . SER A 1 92 ? 9.277 3.624 11.957 1.00 81.94 92 SER A N 1
ATOM 764 C CA . SER A 1 92 ? 9.050 2.252 11.500 1.00 81.94 92 SER A CA 1
ATOM 765 C C . SER A 1 92 ? 7.576 1.862 11.592 1.00 81.94 92 SER A C 1
ATOM 767 O O . SER A 1 92 ? 7.059 1.253 10.666 1.00 81.94 92 SER A O 1
ATOM 769 N N . GLY A 1 93 ? 6.894 2.229 12.677 1.00 88.56 93 GLY A N 1
ATOM 770 C CA . GLY A 1 93 ? 5.532 1.783 12.959 1.00 88.56 93 GLY A CA 1
ATOM 771 C C . GLY A 1 93 ? 5.432 0.275 13.234 1.00 88.56 93 GLY A C 1
ATOM 772 O O . GLY A 1 93 ? 6.190 -0.544 12.706 1.00 88.56 93 GLY A O 1
ATOM 773 N N . THR A 1 94 ? 4.463 -0.101 14.054 1.00 93.56 94 THR A N 1
ATOM 774 C CA . THR A 1 94 ? 4.190 -1.487 14.425 1.00 93.56 94 THR A CA 1
ATOM 775 C C . THR A 1 94 ? 3.337 -2.122 13.342 1.00 93.56 94 THR A C 1
ATOM 777 O O . THR A 1 94 ? 2.290 -1.599 12.989 1.00 93.56 94 THR A O 1
ATOM 780 N N . THR A 1 95 ? 3.790 -3.232 12.764 1.00 95.19 95 THR A N 1
ATOM 781 C CA . THR A 1 95 ? 3.038 -3.919 11.702 1.00 95.19 95 THR A CA 1
ATOM 782 C C . THR A 1 95 ? 1.992 -4.831 12.325 1.00 95.19 95 THR A C 1
ATOM 784 O O . THR A 1 95 ? 2.347 -5.755 13.049 1.00 95.19 95 THR A O 1
ATOM 787 N N . ILE A 1 96 ? 0.717 -4.571 12.039 1.00 95.25 96 ILE A N 1
ATOM 788 C CA . ILE A 1 96 ? -0.410 -5.397 12.489 1.00 95.25 96 ILE A CA 1
ATOM 789 C C . ILE A 1 96 ? -0.618 -6.571 11.533 1.00 95.25 96 ILE A C 1
ATOM 791 O O . ILE A 1 96 ? -0.846 -7.695 11.971 1.00 95.25 96 ILE A O 1
ATOM 795 N N . ALA A 1 97 ? -0.554 -6.321 10.224 1.00 92.88 97 ALA A N 1
ATOM 796 C CA . ALA A 1 97 ? -0.775 -7.349 9.214 1.00 92.88 97 ALA A CA 1
ATOM 797 C C . ALA A 1 97 ? -0.011 -7.038 7.926 1.00 92.88 97 ALA A C 1
ATOM 799 O O . ALA A 1 97 ? 0.119 -5.881 7.533 1.00 92.88 97 ALA A O 1
ATOM 800 N N . THR A 1 98 ? 0.446 -8.081 7.237 1.00 93.44 98 THR A N 1
ATOM 801 C CA . THR A 1 98 ? 0.961 -7.976 5.865 1.00 93.44 98 THR A CA 1
ATOM 802 C C . THR A 1 98 ? -0.158 -8.385 4.917 1.00 93.44 98 THR A C 1
ATOM 804 O O . THR A 1 98 ? -0.617 -9.522 4.972 1.00 93.44 98 THR A O 1
ATOM 807 N N . LEU A 1 99 ? -0.632 -7.453 4.088 1.00 92.44 99 LEU A N 1
ATOM 808 C CA . LEU A 1 99 ? -1.696 -7.714 3.113 1.00 92.44 99 LEU A CA 1
ATOM 809 C C . LEU A 1 99 ? -1.157 -8.482 1.907 1.00 92.44 99 LEU A C 1
ATOM 811 O O . LEU A 1 99 ? -1.840 -9.344 1.360 1.00 92.44 99 LEU A O 1
ATOM 815 N N . TRP A 1 100 ? 0.077 -8.176 1.509 1.00 93.69 100 TRP A N 1
ATOM 816 C CA . TRP A 1 100 ? 0.766 -8.866 0.430 1.00 93.69 100 TRP A CA 1
ATOM 817 C C . TRP A 1 100 ? 2.272 -8.635 0.499 1.00 93.69 100 TRP A C 1
ATOM 819 O O . TRP A 1 100 ? 2.719 -7.550 0.873 1.00 93.69 100 TRP A O 1
ATOM 829 N N . GLN A 1 101 ? 3.051 -9.632 0.082 1.00 92.62 101 GLN A N 1
ATOM 830 C CA . GLN A 1 101 ? 4.495 -9.518 -0.071 1.00 92.62 101 GLN A CA 1
ATOM 831 C C . GLN A 1 101 ? 4.987 -10.395 -1.226 1.00 92.62 101 GLN A C 1
ATOM 833 O O . GLN A 1 101 ? 4.616 -11.564 -1.341 1.00 92.62 101 GLN A O 1
ATOM 838 N N . TYR A 1 102 ? 5.866 -9.838 -2.058 1.00 87.38 102 TYR A N 1
ATOM 839 C CA . TYR A 1 102 ? 6.518 -10.558 -3.143 1.00 87.38 102 TYR A CA 1
ATOM 840 C C . TYR A 1 102 ? 7.297 -11.765 -2.607 1.00 87.38 102 TYR A C 1
ATOM 842 O O . TYR A 1 102 ? 8.073 -11.649 -1.656 1.00 87.38 102 TYR A O 1
ATOM 850 N N . GLY A 1 103 ? 7.099 -12.928 -3.227 1.00 80.50 103 GLY A N 1
ATOM 851 C CA . GLY A 1 103 ? 7.782 -14.166 -2.850 1.00 80.50 103 GLY A CA 1
ATOM 852 C C . GLY A 1 103 ? 7.221 -14.875 -1.614 1.00 80.50 103 GLY A C 1
ATOM 853 O O . GLY A 1 103 ? 7.745 -15.929 -1.259 1.00 80.50 103 GLY A O 1
ATOM 854 N N . MET A 1 104 ? 6.158 -14.366 -0.976 1.00 69.25 104 MET A N 1
ATOM 855 C CA . MET A 1 104 ? 5.410 -15.157 0.003 1.00 69.25 104 MET A CA 1
ATOM 856 C C . MET A 1 104 ? 4.334 -15.994 -0.701 1.00 69.25 104 MET A C 1
ATOM 858 O O . MET A 1 104 ? 3.570 -15.445 -1.500 1.00 69.25 104 MET A O 1
ATOM 862 N N . PRO A 1 105 ? 4.234 -17.309 -0.425 1.00 54.94 105 PRO A N 1
ATOM 863 C CA . PRO A 1 105 ? 3.061 -18.068 -0.835 1.00 54.94 105 PRO A CA 1
ATOM 864 C C . PRO A 1 105 ? 1.822 -17.463 -0.161 1.00 54.94 105 PRO A C 1
ATOM 866 O O . PRO A 1 105 ? 1.899 -17.005 0.982 1.00 54.94 105 PRO A O 1
ATOM 869 N N . ALA A 1 106 ? 0.684 -17.457 -0.867 1.00 53.50 106 ALA A N 1
ATOM 870 C CA . ALA A 1 106 ? -0.599 -17.087 -0.273 1.00 53.50 106 ALA A CA 1
ATOM 871 C C . ALA A 1 106 ? -0.776 -17.841 1.058 1.00 53.50 106 ALA A C 1
ATOM 873 O O . ALA A 1 106 ? -0.371 -19.008 1.129 1.00 53.50 106 ALA A O 1
ATOM 874 N N . PRO A 1 107 ? -1.329 -17.205 2.109 1.00 49.50 107 PRO A N 1
ATOM 875 C CA . PRO A 1 107 ? -1.485 -17.858 3.399 1.00 49.50 107 PRO A CA 1
ATOM 876 C C . PRO A 1 107 ? -2.233 -19.170 3.181 1.00 49.50 107 PRO A C 1
ATOM 878 O O . PRO A 1 107 ? -3.383 -19.171 2.736 1.00 49.50 107 PRO A O 1
ATOM 881 N N . VAL A 1 108 ? -1.552 -20.289 3.444 1.00 51.84 108 VAL A N 1
ATOM 882 C CA . VAL A 1 108 ? -2.173 -21.607 3.426 1.00 51.84 108 VAL A CA 1
ATOM 883 C C . VAL A 1 108 ? -3.286 -21.553 4.458 1.00 51.84 108 VAL A C 1
ATOM 885 O O . VAL A 1 108 ? -3.050 -21.518 5.663 1.00 51.84 108 VAL A O 1
ATOM 888 N N . THR A 1 109 ? -4.526 -21.449 3.987 1.00 49.31 109 THR A N 1
ATOM 889 C CA . THR A 1 109 ? -5.667 -21.679 4.860 1.00 49.31 109 THR A CA 1
ATOM 890 C C . THR A 1 109 ? -5.535 -23.147 5.211 1.00 49.31 109 THR A C 1
ATOM 892 O O . THR A 1 109 ? -5.695 -23.988 4.326 1.00 49.31 109 THR A O 1
ATOM 895 N N . ALA A 1 110 ? -5.105 -23.446 6.438 1.00 50.62 110 ALA A N 1
ATOM 896 C CA . ALA A 1 110 ? -5.014 -24.806 6.936 1.00 50.62 110 ALA A CA 1
ATOM 897 C C . ALA A 1 110 ? -6.418 -25.404 6.829 1.00 50.62 110 ALA A C 1
ATOM 899 O O . ALA A 1 110 ? -7.283 -25.179 7.675 1.00 50.62 110 ALA A O 1
ATOM 900 N N . SER A 1 111 ? -6.675 -26.070 5.705 1.00 50.41 111 SER A N 1
ATOM 901 C CA . SER A 1 111 ? -7.886 -26.829 5.492 1.00 50.41 111 SER A CA 1
ATOM 902 C C . SER A 1 111 ? -7.783 -27.981 6.466 1.00 50.41 111 SER A C 1
ATOM 904 O O . SER A 1 111 ? -6.821 -28.744 6.454 1.00 50.41 111 SER A O 1
ATOM 906 N N . ASN A 1 112 ? -8.729 -27.995 7.391 1.00 50.00 112 ASN A N 1
ATOM 907 C CA . ASN A 1 112 ? -8.846 -28.952 8.466 1.00 50.00 112 ASN A CA 1
ATOM 908 C C . ASN A 1 112 ? -9.135 -30.339 7.866 1.00 50.00 112 ASN A C 1
ATOM 910 O O . ASN A 1 112 ? -10.288 -30.761 7.794 1.00 50.00 112 ASN A O 1
ATOM 914 N N . GLU A 1 113 ? -8.099 -31.029 7.386 1.00 48.81 113 GLU A N 1
ATOM 915 C CA . GLU A 1 113 ? -8.177 -32.445 7.042 1.00 48.81 113 GLU A CA 1
ATOM 916 C C . GLU A 1 113 ? -8.333 -33.230 8.347 1.00 48.81 113 GLU A C 1
ATOM 918 O O . GLU A 1 113 ? -7.411 -33.389 9.144 1.00 48.81 113 GLU A O 1
ATOM 923 N N . THR A 1 114 ? -9.570 -33.651 8.595 1.00 52.66 114 THR A N 1
ATOM 924 C CA . THR A 1 114 ? -9.915 -34.604 9.650 1.00 52.66 114 THR A CA 1
ATOM 925 C C . THR A 1 114 ? -9.414 -35.981 9.204 1.00 52.66 114 THR A C 1
ATOM 927 O O . THR A 1 114 ? -9.733 -36.373 8.079 1.00 52.66 114 THR A O 1
ATOM 930 N N . PRO A 1 115 ? -8.621 -36.709 10.011 1.00 58.03 115 PRO A N 1
ATOM 931 C CA . PRO A 1 115 ? -8.081 -37.998 9.593 1.00 58.03 115 PRO A CA 1
ATOM 932 C C . PRO A 1 115 ? -9.164 -39.096 9.600 1.00 58.03 115 PRO A C 1
ATOM 934 O O . PRO A 1 115 ? -10.140 -38.967 10.347 1.00 58.03 115 PRO A O 1
ATOM 937 N N . PRO A 1 116 ? -9.001 -40.162 8.789 1.00 66.38 116 PRO A N 1
ATOM 938 C CA . PRO A 1 116 ? -9.771 -41.396 8.931 1.00 66.38 116 PRO A CA 1
ATOM 939 C C . PRO A 1 116 ? -9.375 -42.196 10.181 1.00 66.38 116 PRO A C 1
ATOM 941 O O . PRO A 1 116 ? -8.202 -42.100 10.616 1.00 66.38 116 PRO A O 1
#

Secondary structure (DSSP, 8-state):
-------------TTSPPHHHHHHHHT-GGGTTT--GGGS-TTTS--SEEEEEETTEEEEEEEETTEEEEEEEETTEEEEEEEEPSS--SSS--EEEEEEETTPPP----------

pLDDT: mean 81.31, std 17.19, range [43.78, 96.0]

Radius of gyration: 18.18 Å; Cα contacts (8 Å, |Δi|>4): 170; chains: 1; bounding box: 37×83×33 Å

Sequence (116 aa):
MRERNATVRPTADPSRASKEQLLAFFSQPENYADASVYDLPSPIRRFDQDDDWDWGRRIYYWVRPGLRLRVRTDSGRITCVELLDPEDHSRSGTTIATLWQYGMPAPVTASNETPP

Mean predicted aligned error: 10.29 Å

Foldseek 3Di:
DDDPPPPPDPPPPPQADDPVRQCVQLLDCVQAAFHALCPHPRNSSDFDDKDCDDDQWIWTWHADVQWIKIFIDHVRGTAWIFTFGNVPPDPVGHTPDTSDGHPDDDPPPPPPPDDD